Protein AF-A0A4U7D1R4-F1 (afdb_monomer_lite)

Secondary structure (DSSP, 8-state):
---TTSPPPGGG-SEEEEE--SSSS--EEEEEEEEETTEEEEEEES----TT--HHHH-TT-TT-HHHHHTT-HHHHHHHHHGGGGTTS-EEEEEEE-SSS-EEEEEEEEEEEGGGHHHHHHHHHHHHHHHHHHHHHHHHHTT-----TTGGG--

Sequence (155 aa):
MRDHSAPVIEEDADAEYTVSNLFQSNDAKILLVDLGDETVEIVIGYLPTPLDYNLDRNYPDALEDEEKMRSHVVANWIVSEAAGVLSDYEWETYSYQTAKPNYVLGEVYFTCAKSEVNEAVLAAKKFLIQLEEKSLRHQREFGTVRESPLNELED

Radius of gyration: 17.14 Å; chains: 1; bounding box: 46×41×47 Å

Foldseek 3Di:
DDDLQDADDLVQAPDKDFAAAPAPQGTWIWGWHPPDPQKIKTKIFSADADPDPPPPPDCPPPPPDVVVVVLLVVVPVLLVVLCVLVVVWDKDWYWDADPPRRIGTGIMMTMDGNVCVVVVVVSSNSSSVSSRVSNVVSCVVVVNDPPDVVVVVVD

Structure (mmCIF, N/CA/C/O backbone):
data_AF-A0A4U7D1R4-F1
#
_entry.id   AF-A0A4U7D1R4-F1
#
loop_
_atom_site.group_PDB
_atom_site.id
_atom_site.type_symbol
_atom_site.label_atom_id
_atom_site.label_alt_id
_atom_site.label_comp_id
_atom_site.label_asym_id
_atom_site.label_entity_id
_atom_site.label_seq_id
_atom_site.pdbx_PDB_ins_code
_atom_site.Cartn_x
_atom_site.Cartn_y
_atom_site.Cartn_z
_atom_site.occupancy
_atom_site.B_iso_or_equiv
_atom_site.auth_seq_id
_atom_site.auth_comp_id
_atom_site.auth_asym_id
_atom_site.auth_atom_id
_atom_site.pdbx_PDB_model_num
ATOM 1 N N . MET A 1 1 ? -14.625 -10.836 7.395 1.00 55.75 1 MET A N 1
ATOM 2 C CA . MET A 1 1 ? -13.419 -10.484 6.625 1.00 55.75 1 MET A CA 1
ATOM 3 C C . MET A 1 1 ? -13.879 -10.149 5.220 1.00 55.75 1 MET A C 1
ATOM 5 O O . MET A 1 1 ? -14.674 -10.920 4.682 1.00 55.75 1 MET A O 1
ATOM 9 N N . ARG A 1 2 ? -13.537 -8.958 4.721 1.00 63.12 2 ARG A N 1
ATOM 10 C CA . ARG A 1 2 ? -13.956 -8.482 3.397 1.00 63.12 2 ARG A CA 1
ATOM 11 C C . ARG A 1 2 ? -13.225 -9.294 2.320 1.00 63.12 2 ARG A C 1
ATOM 13 O O . ARG A 1 2 ? -12.162 -9.845 2.584 1.00 63.12 2 ARG A O 1
ATOM 20 N N . ASP A 1 3 ? -13.838 -9.443 1.150 1.00 71.44 3 ASP A N 1
ATOM 21 C CA . ASP A 1 3 ? -13.175 -10.065 0.002 1.00 71.44 3 ASP A CA 1
ATOM 22 C C . ASP A 1 3 ? -12.314 -9.006 -0.698 1.00 71.44 3 ASP A C 1
ATOM 24 O O . ASP A 1 3 ? -12.857 -8.059 -1.265 1.00 71.44 3 ASP A O 1
ATOM 28 N N . HIS A 1 4 ? -10.990 -9.161 -0.650 1.00 75.06 4 HIS A N 1
ATOM 29 C CA . HIS A 1 4 ? -10.017 -8.265 -1.289 1.00 75.06 4 HIS A CA 1
ATOM 30 C C . HIS A 1 4 ? -9.763 -8.611 -2.770 1.00 75.06 4 HIS A C 1
ATOM 32 O O . HIS A 1 4 ? -8.710 -8.297 -3.322 1.00 75.06 4 HIS A O 1
ATOM 38 N N . SER A 1 5 ? -10.711 -9.282 -3.437 1.00 68.38 5 SER A N 1
ATOM 39 C CA . SER A 1 5 ? -10.654 -9.576 -4.877 1.00 68.38 5 SER A CA 1
ATOM 40 C C . SER A 1 5 ? -10.899 -8.354 -5.775 1.00 68.38 5 SER A C 1
ATOM 42 O O . SER A 1 5 ? -10.725 -8.444 -6.994 1.00 68.38 5 SER A O 1
ATOM 44 N N . ALA A 1 6 ? -11.284 -7.218 -5.188 1.00 71.62 6 ALA A N 1
ATOM 45 C CA . ALA A 1 6 ? -11.533 -5.944 -5.851 1.00 71.62 6 ALA A CA 1
ATOM 46 C C . ALA A 1 6 ? -11.005 -4.779 -4.987 1.00 71.62 6 ALA A C 1
ATOM 48 O O . ALA A 1 6 ? -10.979 -4.911 -3.762 1.00 71.62 6 ALA A O 1
ATOM 49 N N . PRO A 1 7 ? -10.611 -3.645 -5.599 1.00 74.69 7 PRO A N 1
ATOM 50 C CA . PRO A 1 7 ? -10.107 -2.493 -4.860 1.00 74.69 7 PRO A CA 1
ATOM 51 C C . PRO A 1 7 ? -11.240 -1.838 -4.067 1.00 74.69 7 PRO A C 1
ATOM 53 O O . PRO A 1 7 ? -12.382 -1.822 -4.546 1.00 74.69 7 PRO A O 1
ATOM 56 N N . VAL A 1 8 ? -10.943 -1.265 -2.897 1.00 77.56 8 VAL A N 1
ATOM 57 C CA . VAL A 1 8 ? -11.951 -0.455 -2.194 1.00 77.56 8 VAL A CA 1
ATOM 58 C C . VAL A 1 8 ? -11.980 0.948 -2.784 1.00 77.56 8 VAL A C 1
ATOM 60 O O . VAL A 1 8 ? -10.961 1.597 -3.010 1.00 77.56 8 VAL A O 1
ATOM 63 N N . ILE A 1 9 ? -13.191 1.409 -3.074 1.00 73.88 9 ILE A N 1
ATOM 64 C CA . ILE A 1 9 ? -13.416 2.707 -3.695 1.00 73.88 9 ILE A CA 1
ATOM 65 C C . ILE A 1 9 ? -13.477 3.749 -2.575 1.00 73.88 9 ILE A C 1
ATOM 67 O O . ILE A 1 9 ? -14.006 3.485 -1.502 1.00 73.88 9 ILE A O 1
ATOM 71 N N . GLU A 1 10 ? -12.948 4.945 -2.818 1.00 75.81 10 GLU A N 1
ATOM 72 C CA . GLU A 1 10 ? -12.848 6.034 -1.829 1.00 75.81 10 GLU A CA 1
ATOM 73 C C . GLU A 1 10 ? -14.196 6.400 -1.181 1.00 75.81 10 GLU A C 1
ATOM 75 O O . GLU A 1 10 ? -14.240 6.819 -0.030 1.00 75.81 10 GLU A O 1
ATOM 80 N N . GLU A 1 11 ? -15.301 6.200 -1.904 1.00 77.25 11 GLU A N 1
ATOM 81 C CA . GLU A 1 11 ? -16.667 6.425 -1.413 1.00 77.25 11 GLU A CA 1
ATOM 82 C C . GLU A 1 11 ? -17.094 5.435 -0.315 1.00 77.25 11 GLU A C 1
ATOM 84 O O . GLU A 1 11 ? -18.015 5.734 0.445 1.00 77.25 11 GLU A O 1
ATOM 89 N N . ASP A 1 12 ? -16.422 4.285 -0.210 1.00 78.81 12 ASP A N 1
ATOM 90 C CA . ASP A 1 12 ? -16.676 3.261 0.807 1.00 78.81 12 ASP A CA 1
ATOM 91 C C . ASP A 1 12 ? -15.896 3.514 2.111 1.00 78.81 12 ASP A C 1
ATOM 93 O O . ASP A 1 12 ? -16.004 2.722 3.049 1.00 78.81 12 ASP A O 1
ATOM 97 N N . ALA A 1 13 ? -15.079 4.573 2.168 1.00 85.62 13 ALA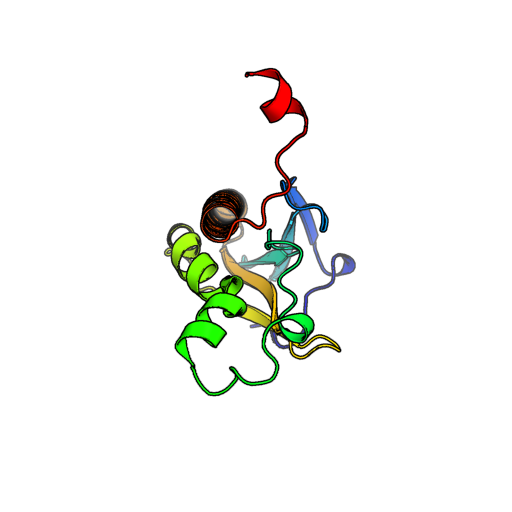 A N 1
ATOM 98 C CA . ALA A 1 13 ? -14.238 4.895 3.313 1.00 85.62 13 ALA A CA 1
ATOM 99 C C . ALA A 1 13 ? -14.915 5.883 4.273 1.00 85.62 13 ALA A C 1
ATOM 101 O O . ALA A 1 13 ? -15.451 6.915 3.867 1.00 85.62 13 ALA A O 1
ATOM 102 N N . ASP A 1 14 ? -14.807 5.618 5.573 1.00 90.25 14 ASP A N 1
ATOM 103 C CA . ASP A 1 14 ? -15.280 6.518 6.628 1.00 90.25 14 ASP A CA 1
ATOM 104 C C . ASP A 1 14 ? -14.332 7.708 6.843 1.00 90.25 14 ASP A C 1
ATOM 106 O O . ASP A 1 14 ? -14.745 8.777 7.303 1.00 90.25 14 ASP A O 1
ATOM 110 N N . ALA A 1 15 ? -13.049 7.537 6.515 1.00 89.31 15 ALA A N 1
ATOM 111 C CA . ALA A 1 15 ? -12.060 8.608 6.506 1.00 89.31 15 ALA A CA 1
ATOM 112 C C . ALA A 1 15 ? -10.945 8.348 5.483 1.00 89.31 15 ALA A C 1
ATOM 114 O O . ALA A 1 15 ? -10.586 7.206 5.208 1.00 89.31 15 ALA A O 1
ATOM 115 N N . GLU A 1 16 ? -10.351 9.430 4.977 1.00 92.50 16 GLU A N 1
ATOM 116 C CA . GLU A 1 16 ? -9.236 9.404 4.027 1.00 92.50 16 GLU A CA 1
ATOM 117 C C . GLU A 1 16 ? -8.075 10.271 4.536 1.00 92.50 16 GLU A C 1
ATOM 119 O O . GLU A 1 16 ? -8.270 11.398 5.002 1.00 92.50 16 GLU A O 1
ATOM 124 N N . TYR A 1 17 ? -6.850 9.767 4.380 1.00 89.31 17 TYR A N 1
ATOM 125 C CA . TYR A 1 17 ? -5.626 10.557 4.459 1.00 89.31 17 TYR A CA 1
ATOM 126 C C . TYR A 1 17 ? -4.883 10.507 3.130 1.00 89.31 17 TYR A C 1
ATOM 128 O O . TYR A 1 17 ? -4.516 9.435 2.653 1.00 89.31 17 TYR A O 1
ATOM 136 N N . THR A 1 18 ? -4.577 11.678 2.588 1.00 88.62 18 THR A N 1
ATOM 137 C CA . THR A 1 18 ? -3.722 11.824 1.409 1.00 88.62 18 THR A CA 1
ATOM 138 C C . THR A 1 18 ? -2.263 11.992 1.839 1.00 88.62 18 THR A C 1
ATOM 140 O O . THR A 1 18 ? -1.950 12.789 2.728 1.00 88.62 18 THR A O 1
ATOM 143 N N . VAL A 1 19 ? -1.363 11.234 1.218 1.00 85.06 19 VAL A N 1
ATOM 144 C CA . VAL A 1 19 ? 0.083 11.283 1.441 1.00 85.06 19 VAL A CA 1
ATOM 145 C C . VAL A 1 19 ? 0.749 11.586 0.109 1.00 85.06 19 VAL A C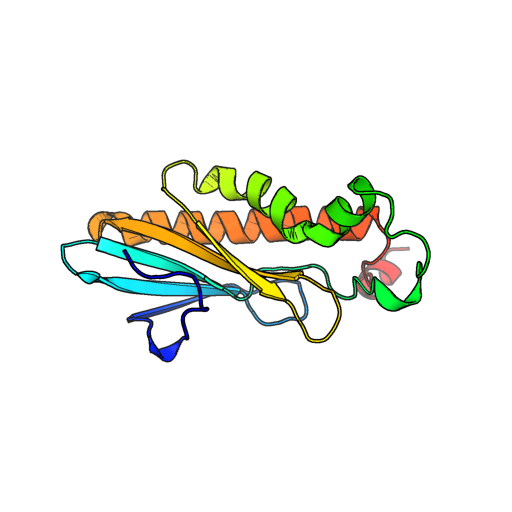 1
ATOM 147 O O . VAL A 1 19 ? 0.738 10.756 -0.799 1.00 85.06 19 VAL A O 1
ATOM 150 N N . SER A 1 20 ? 1.327 12.782 -0.005 1.00 81.75 20 SER A N 1
ATOM 151 C CA . SER A 1 20 ? 2.035 13.178 -1.219 1.00 81.75 20 SER A CA 1
ATOM 152 C C . SER A 1 20 ? 3.161 12.206 -1.524 1.00 81.75 20 SER A C 1
ATOM 154 O O . SER A 1 20 ? 3.926 11.850 -0.626 1.00 81.75 20 SER A O 1
ATOM 156 N N . ASN A 1 21 ? 3.252 11.795 -2.783 1.00 72.94 21 ASN A N 1
ATOM 157 C CA . ASN A 1 21 ? 4.333 10.947 -3.255 1.00 72.94 21 ASN A CA 1
ATOM 158 C C . ASN A 1 21 ? 5.125 11.647 -4.364 1.00 72.94 21 ASN A C 1
ATOM 160 O O . ASN A 1 21 ? 4.688 12.619 -4.982 1.00 72.94 21 ASN A O 1
ATOM 164 N N . LEU A 1 22 ? 6.345 11.170 -4.577 1.00 67.44 22 LEU A N 1
ATOM 165 C CA . LEU A 1 22 ? 7.274 11.712 -5.565 1.00 67.44 22 LEU A CA 1
ATOM 166 C C . LEU A 1 22 ? 7.040 11.150 -6.977 1.00 67.44 22 LEU A C 1
ATOM 168 O O . LEU A 1 22 ? 7.699 11.575 -7.929 1.00 67.44 22 LEU A O 1
ATOM 172 N N . PHE A 1 23 ? 6.114 10.204 -7.134 1.00 65.25 23 PHE A N 1
ATOM 173 C CA . PHE A 1 23 ? 5.799 9.569 -8.410 1.00 65.25 23 PHE A CA 1
ATOM 174 C C . PHE A 1 23 ? 4.627 10.304 -9.082 1.00 65.25 23 PHE A C 1
ATOM 176 O O . PHE A 1 23 ? 3.677 10.709 -8.436 1.00 65.25 23 PHE A O 1
ATOM 183 N N . GLN A 1 24 ? 4.652 10.505 -10.404 1.00 55.28 24 GLN A N 1
ATOM 184 C CA . GLN A 1 24 ? 3.638 11.333 -11.101 1.00 55.28 24 GLN A CA 1
ATOM 185 C C . GLN A 1 24 ? 2.220 10.713 -11.153 1.00 55.28 24 GLN A C 1
ATOM 187 O O . GLN A 1 24 ? 1.355 11.218 -11.867 1.00 55.28 24 GLN A O 1
ATOM 192 N N . SER A 1 25 ? 1.980 9.608 -10.447 1.00 59.03 25 SER A N 1
ATOM 193 C CA . SER A 1 25 ? 0.770 8.791 -10.511 1.00 59.03 25 SER A CA 1
ATOM 194 C C . SER A 1 25 ? -0.059 8.920 -9.230 1.00 59.03 25 SER A C 1
ATOM 196 O O . SER A 1 25 ? -0.197 7.945 -8.503 1.00 59.03 25 SER A O 1
ATOM 198 N N . ASN A 1 26 ? -0.627 10.109 -8.996 1.00 67.56 26 ASN A N 1
ATOM 199 C CA . ASN A 1 26 ? -1.504 10.460 -7.863 1.00 67.56 26 ASN A CA 1
ATOM 200 C C . ASN A 1 26 ? -0.857 10.348 -6.477 1.00 67.56 26 ASN A C 1
ATOM 202 O O . ASN A 1 26 ? -0.051 9.463 -6.239 1.00 67.56 26 ASN A O 1
ATOM 206 N N . ASP A 1 27 ? -1.268 11.197 -5.535 1.00 83.00 27 ASP A N 1
ATOM 207 C CA . ASP A 1 27 ? -0.881 11.039 -4.131 1.00 83.00 27 ASP A CA 1
ATOM 208 C C . ASP A 1 27 ? -1.385 9.694 -3.579 1.00 83.00 27 ASP A C 1
ATOM 210 O O . ASP A 1 27 ? -2.482 9.240 -3.917 1.00 83.00 27 ASP A O 1
ATOM 214 N N . ALA A 1 28 ? -0.593 9.071 -2.704 1.00 86.88 28 ALA A N 1
ATOM 215 C CA . ALA A 1 28 ? -0.996 7.845 -2.028 1.00 86.88 28 ALA A CA 1
ATOM 216 C C . ALA A 1 28 ? -2.168 8.120 -1.078 1.00 86.88 28 ALA A C 1
ATOM 218 O O . ALA A 1 28 ? -2.261 9.198 -0.480 1.00 86.88 28 ALA A O 1
ATOM 219 N N . LYS A 1 29 ? -3.049 7.135 -0.898 1.00 90.56 29 LYS A N 1
ATOM 220 C CA . LYS A 1 29 ? -4.208 7.252 -0.007 1.00 90.56 29 LYS A CA 1
ATOM 221 C C . LYS A 1 29 ? -4.165 6.213 1.096 1.00 90.56 29 LYS A C 1
ATOM 223 O O . LYS A 1 29 ? -3.793 5.069 0.861 1.00 90.56 29 LYS A O 1
ATOM 228 N N . ILE A 1 30 ? -4.575 6.622 2.290 1.00 93.50 30 ILE A N 1
ATOM 229 C CA . ILE A 1 30 ? -4.871 5.733 3.411 1.00 93.50 30 ILE A CA 1
ATOM 230 C C . ILE A 1 30 ? -6.357 5.892 3.710 1.00 93.50 30 ILE A C 1
ATOM 232 O O . ILE A 1 30 ? -6.776 6.954 4.172 1.00 93.50 30 ILE A O 1
ATOM 236 N N . LEU A 1 31 ? -7.143 4.862 3.428 1.00 94.38 31 LEU A N 1
ATOM 237 C CA . LEU A 1 31 ? -8.575 4.824 3.692 1.00 94.38 31 LEU A CA 1
ATOM 238 C C . LEU A 1 31 ? -8.829 4.048 4.983 1.00 94.38 31 LEU A C 1
ATOM 240 O O . LEU A 1 31 ? -8.197 3.019 5.228 1.00 94.38 31 LEU A O 1
ATOM 244 N N . LEU A 1 32 ? -9.739 4.556 5.808 1.00 94.31 32 LEU A N 1
ATOM 245 C CA . LEU A 1 32 ? -10.234 3.875 6.999 1.00 94.31 32 LEU A CA 1
ATOM 246 C C . LEU A 1 32 ? -11.646 3.374 6.730 1.00 94.31 32 LEU A C 1
ATOM 248 O O . LEU A 1 32 ? -12.508 4.169 6.357 1.00 94.31 32 LEU A O 1
ATOM 252 N N . VAL A 1 33 ? -11.882 2.088 6.966 1.00 93.00 33 VAL A N 1
ATOM 253 C CA . VAL A 1 33 ? -13.207 1.470 6.869 1.00 93.00 33 VAL A CA 1
ATOM 254 C C . VAL A 1 33 ? -13.577 0.888 8.232 1.00 93.00 33 VAL A C 1
ATOM 256 O O . VAL A 1 33 ? -12.888 0.010 8.754 1.00 93.00 33 VAL A O 1
ATOM 259 N N . ASP A 1 34 ? -14.665 1.371 8.826 1.00 92.00 34 ASP A N 1
ATOM 260 C CA . ASP A 1 34 ? -15.244 0.816 10.047 1.00 92.00 34 ASP A CA 1
ATOM 261 C C . ASP A 1 34 ? -15.924 -0.521 9.724 1.00 92.00 34 ASP A C 1
ATOM 263 O O . ASP A 1 34 ? -16.952 -0.581 9.047 1.00 92.00 34 ASP A O 1
ATOM 267 N N . LEU A 1 35 ? -15.349 -1.617 10.220 1.00 88.44 35 LEU A N 1
ATOM 268 C CA . LEU A 1 35 ? -15.900 -2.958 10.013 1.00 88.44 35 LEU A CA 1
ATOM 269 C C . LEU A 1 35 ? -16.956 -3.337 11.066 1.00 88.44 35 LEU A C 1
ATOM 271 O O . LEU A 1 35 ? -17.530 -4.425 10.993 1.00 88.44 35 LEU A O 1
ATOM 275 N N . GLY A 1 36 ? -17.225 -2.464 12.042 1.00 85.56 36 GLY A N 1
ATOM 276 C CA . GLY A 1 36 ? -17.983 -2.798 13.244 1.00 85.56 36 GLY A CA 1
ATOM 277 C C . GLY A 1 36 ? -17.125 -3.501 14.303 1.00 85.56 36 GLY A C 1
ATOM 278 O O . GLY A 1 36 ? -15.922 -3.684 14.136 1.00 85.56 36 GLY A O 1
ATOM 279 N N . ASP A 1 37 ? -17.741 -3.848 15.438 1.00 86.00 37 ASP A N 1
ATOM 280 C CA . ASP A 1 37 ? -17.115 -4.628 16.522 1.00 86.00 37 ASP A CA 1
ATOM 281 C C . ASP A 1 37 ? -15.730 -4.112 16.964 1.00 86.00 37 ASP A C 1
ATOM 283 O O . ASP A 1 37 ? -14.773 -4.870 17.110 1.00 86.00 37 ASP A O 1
ATOM 287 N N . GLU A 1 38 ? -15.614 -2.793 17.159 1.00 90.75 38 GLU A N 1
ATOM 288 C CA . GLU A 1 38 ? -14.368 -2.126 17.573 1.00 90.75 38 GLU A CA 1
ATOM 289 C C . GLU A 1 38 ? -13.168 -2.360 16.631 1.00 90.75 38 GLU A C 1
ATOM 291 O O . GLU A 1 38 ? -12.025 -2.162 17.037 1.00 90.75 38 GLU A O 1
ATOM 296 N N . THR A 1 39 ? -13.412 -2.720 15.366 1.00 93.19 39 THR A N 1
ATOM 297 C CA . THR A 1 39 ? -12.375 -3.018 14.365 1.00 93.19 39 THR A CA 1
ATOM 298 C C . THR A 1 39 ? -12.415 -2.025 13.205 1.00 93.19 39 THR A C 1
ATOM 300 O O . THR A 1 39 ? -13.484 -1.616 12.751 1.00 93.19 39 THR A O 1
ATOM 303 N N . VAL A 1 40 ? -11.236 -1.643 12.715 1.00 94.12 40 VAL A N 1
ATOM 304 C CA . VAL A 1 40 ? -11.049 -0.779 11.544 1.00 94.12 40 VAL A CA 1
ATOM 305 C C . VAL A 1 40 ? -10.107 -1.460 10.563 1.00 94.12 40 VAL A C 1
ATOM 307 O O . VAL A 1 40 ? -9.059 -1.978 10.949 1.00 94.12 40 VAL A O 1
ATOM 310 N N . GLU A 1 41 ? -10.477 -1.434 9.292 1.00 94.31 41 GLU A N 1
ATOM 311 C CA . GLU A 1 41 ? -9.632 -1.823 8.169 1.00 94.31 41 GLU A CA 1
ATOM 312 C C . GLU A 1 41 ? -8.913 -0.590 7.623 1.00 94.31 41 GLU A C 1
ATOM 314 O O . GLU A 1 41 ? -9.514 0.459 7.386 1.00 94.31 41 GLU A O 1
ATOM 319 N N . ILE A 1 42 ? -7.600 -0.721 7.470 1.00 95.25 42 ILE A N 1
ATOM 320 C CA . ILE A 1 42 ? -6.722 0.273 6.870 1.00 95.25 42 ILE A CA 1
ATOM 321 C C . ILE A 1 42 ? -6.430 -0.181 5.448 1.00 95.25 42 ILE A C 1
ATOM 323 O O . ILE A 1 42 ? -5.863 -1.255 5.252 1.00 95.25 42 ILE A O 1
ATOM 327 N N . VAL A 1 43 ? -6.765 0.654 4.470 1.00 93.62 43 VAL A N 1
ATOM 328 C CA . VAL A 1 43 ? -6.473 0.421 3.053 1.00 93.62 43 VAL A CA 1
ATOM 329 C C . VAL A 1 43 ? -5.435 1.428 2.589 1.00 93.62 43 VAL A C 1
ATOM 331 O O . VAL A 1 43 ? -5.651 2.632 2.683 1.00 93.62 43 VAL A O 1
ATOM 334 N N . ILE A 1 44 ? -4.312 0.958 2.062 1.00 91.38 44 ILE A N 1
ATOM 335 C CA . ILE A 1 44 ? -3.277 1.798 1.464 1.00 91.38 44 ILE A CA 1
ATOM 336 C C . ILE A 1 44 ? -3.372 1.660 -0.054 1.00 91.38 44 ILE A C 1
ATOM 338 O O . ILE A 1 44 ? -2.988 0.630 -0.606 1.00 91.38 44 ILE A O 1
ATOM 342 N N . GLY A 1 45 ? -3.878 2.695 -0.718 1.00 87.44 45 GLY A N 1
ATOM 343 C CA . GLY A 1 45 ? -4.062 2.751 -2.168 1.00 87.44 45 GLY A CA 1
ATOM 344 C C . GLY A 1 45 ? -3.134 3.753 -2.852 1.00 87.44 45 GLY A C 1
ATOM 345 O O . GLY A 1 45 ? -2.442 4.537 -2.197 1.00 87.44 45 GLY A O 1
ATOM 346 N N . TYR A 1 46 ? -3.137 3.736 -4.189 1.00 80.12 46 TYR A N 1
ATOM 347 C CA . TYR A 1 46 ? -2.287 4.593 -5.035 1.00 80.12 46 TYR A CA 1
ATOM 348 C C . TYR A 1 46 ? -0.808 4.516 -4.634 1.00 80.12 46 TYR A C 1
ATOM 350 O O . TYR A 1 46 ? -0.132 5.514 -4.381 1.00 80.12 46 TYR A O 1
ATOM 358 N N . LEU A 1 47 ? -0.324 3.281 -4.517 1.00 82.56 47 LEU A N 1
ATOM 359 C CA . LEU A 1 47 ? 1.002 3.005 -3.992 1.00 82.56 47 LEU A CA 1
ATOM 360 C C . LEU A 1 47 ? 2.098 3.636 -4.873 1.00 82.56 47 LEU A C 1
ATOM 362 O O . LEU A 1 47 ? 2.034 3.518 -6.102 1.00 82.56 47 LEU A O 1
ATOM 366 N N . PRO A 1 48 ? 3.126 4.265 -4.267 1.00 74.19 48 PRO A N 1
ATOM 367 C CA . PRO A 1 48 ? 4.256 4.831 -4.993 1.00 74.19 48 PRO A CA 1
ATOM 368 C C . PRO A 1 48 ? 4.979 3.743 -5.788 1.00 74.19 48 PRO A C 1
ATOM 370 O O . PRO A 1 48 ? 5.692 2.898 -5.236 1.00 74.19 48 PRO A O 1
ATOM 373 N N . THR A 1 49 ? 4.792 3.772 -7.105 1.00 69.06 49 THR A N 1
ATOM 374 C CA . THR A 1 49 ? 5.380 2.813 -8.036 1.00 69.06 49 THR A CA 1
ATOM 375 C C . THR A 1 49 ? 6.214 3.534 -9.092 1.00 69.06 49 THR A C 1
ATOM 377 O O . THR A 1 49 ? 5.840 4.608 -9.570 1.00 69.06 49 THR A O 1
ATOM 380 N N . PRO A 1 50 ? 7.362 2.961 -9.483 1.00 59.91 50 PRO A N 1
ATOM 381 C CA . PRO A 1 50 ? 8.161 3.494 -10.572 1.00 59.91 50 PRO A CA 1
ATOM 382 C C . PRO A 1 50 ? 7.381 3.669 -11.887 1.00 59.91 50 PRO A C 1
ATOM 384 O O . PRO A 1 50 ? 6.770 2.723 -12.382 1.00 59.91 50 PRO A O 1
ATOM 387 N N . LEU A 1 51 ? 7.468 4.853 -12.501 1.00 51.44 51 LEU A N 1
ATOM 388 C CA . LEU A 1 51 ? 6.938 5.110 -13.848 1.00 51.44 51 LEU A CA 1
ATOM 389 C C . LEU A 1 51 ? 7.781 4.418 -14.937 1.00 51.44 51 LEU A C 1
ATOM 391 O O . LEU A 1 51 ? 8.977 4.196 -14.759 1.00 51.44 51 LEU A O 1
ATOM 395 N N . ASP A 1 52 ? 7.150 4.136 -16.082 1.00 49.81 52 ASP A N 1
ATOM 396 C CA . ASP A 1 52 ? 7.779 3.696 -17.342 1.00 49.81 52 ASP A CA 1
ATOM 397 C C . ASP A 1 52 ? 8.498 2.334 -17.362 1.00 49.81 52 ASP A C 1
ATOM 399 O O . ASP A 1 52 ? 9.330 2.072 -18.235 1.00 49.81 52 ASP A O 1
ATOM 403 N N . TYR A 1 53 ? 8.085 1.384 -16.522 1.00 51.31 53 TYR A N 1
ATOM 404 C CA . TYR A 1 53 ? 8.430 -0.028 -16.721 1.00 51.31 53 TYR A CA 1
ATOM 405 C C . TYR A 1 53 ? 7.643 -0.639 -17.903 1.00 51.31 53 TYR A C 1
ATOM 407 O O . TYR A 1 53 ? 6.687 -1.394 -17.745 1.00 51.31 53 TYR A O 1
ATOM 415 N N . ASN A 1 54 ? 8.026 -0.275 -19.132 1.00 43.84 54 ASN A N 1
ATOM 416 C CA . ASN A 1 54 ? 7.479 -0.825 -20.375 1.00 43.84 54 ASN A CA 1
ATOM 417 C C . ASN A 1 54 ? 8.220 -2.116 -20.770 1.00 43.84 54 ASN A C 1
ATOM 419 O O . ASN A 1 54 ? 9.183 -2.078 -21.537 1.00 43.84 54 ASN A O 1
ATOM 423 N N . LEU A 1 55 ? 7.732 -3.260 -20.286 1.00 47.00 55 LEU A N 1
ATOM 424 C CA . LEU A 1 55 ? 8.153 -4.602 -20.719 1.00 47.00 55 LEU A CA 1
ATOM 425 C C . LEU A 1 55 ? 8.024 -4.806 -22.243 1.00 47.00 55 LEU A C 1
ATOM 427 O O . LEU A 1 55 ? 8.924 -5.339 -22.891 1.00 47.00 55 LEU A O 1
ATOM 431 N N . ASP A 1 56 ? 6.942 -4.295 -22.836 1.00 40.25 56 ASP A N 1
ATOM 432 C CA . ASP A 1 56 ? 6.524 -4.643 -24.202 1.00 40.25 56 ASP A CA 1
ATOM 433 C C . ASP A 1 56 ? 7.402 -4.084 -25.333 1.00 40.25 56 ASP A C 1
ATOM 435 O O . ASP A 1 56 ? 7.227 -4.476 -26.487 1.00 40.25 56 ASP A O 1
ATOM 439 N N . ARG A 1 57 ? 8.322 -3.146 -25.061 1.00 40.09 57 ARG A N 1
ATOM 440 C CA . ARG A 1 57 ? 9.071 -2.468 -26.139 1.00 40.09 57 ARG A CA 1
ATOM 441 C C . ARG A 1 57 ? 10.537 -2.871 -26.268 1.00 40.09 57 ARG A C 1
ATOM 443 O O . ARG A 1 57 ? 11.106 -2.627 -27.327 1.00 40.09 57 ARG A O 1
ATOM 450 N N . ASN A 1 58 ? 11.129 -3.491 -25.246 1.00 37.72 58 ASN A N 1
ATOM 451 C CA . ASN A 1 58 ? 12.578 -3.713 -25.214 1.00 37.72 58 ASN A CA 1
ATOM 452 C C . ASN A 1 58 ? 13.009 -5.185 -25.275 1.00 37.72 58 ASN A C 1
ATOM 454 O O . ASN A 1 58 ? 14.132 -5.430 -25.706 1.00 37.72 58 ASN A O 1
ATOM 458 N N . TYR A 1 59 ? 12.162 -6.157 -24.904 1.00 46.59 59 TYR A N 1
ATOM 459 C CA . TYR A 1 59 ? 12.580 -7.568 -24.858 1.00 46.59 59 TYR A CA 1
ATOM 460 C C . TYR A 1 59 ? 11.449 -8.564 -25.185 1.00 46.59 59 TYR A C 1
ATOM 462 O O . TYR A 1 59 ? 10.991 -9.285 -24.299 1.00 46.59 59 TYR A O 1
ATOM 470 N N . PRO A 1 60 ? 11.015 -8.652 -26.457 1.00 45.94 60 PRO A N 1
ATOM 471 C CA . PRO A 1 60 ? 9.970 -9.589 -26.885 1.00 45.94 60 PRO A CA 1
ATOM 472 C C . PRO A 1 60 ? 10.353 -11.074 -26.728 1.00 45.94 60 PRO A C 1
ATOM 474 O O . PRO A 1 60 ? 9.466 -11.921 -26.687 1.00 45.94 60 PRO A O 1
ATOM 477 N N . ASP A 1 61 ? 11.648 -11.382 -26.577 1.00 48.06 61 ASP A N 1
ATOM 478 C CA . ASP A 1 61 ? 12.178 -12.753 -26.545 1.00 48.06 61 ASP A CA 1
ATOM 479 C C . ASP A 1 61 ? 12.686 -13.197 -25.152 1.00 48.06 61 ASP A C 1
ATOM 481 O O . ASP A 1 61 ? 13.259 -14.274 -25.021 1.00 48.06 61 ASP A O 1
ATOM 485 N N . ALA A 1 62 ? 12.519 -12.384 -24.097 1.00 46.12 62 ALA A N 1
ATOM 486 C CA . ALA A 1 62 ? 13.118 -12.632 -22.772 1.00 46.12 62 ALA A CA 1
ATOM 487 C C . ALA A 1 62 ? 12.134 -13.155 -21.703 1.00 46.12 62 ALA A C 1
ATOM 489 O O . ALA A 1 62 ? 12.396 -13.028 -20.509 1.00 46.12 62 ALA A O 1
ATOM 490 N N . LEU A 1 63 ? 11.012 -13.749 -22.118 1.00 51.78 63 LEU A N 1
ATOM 491 C CA . LEU A 1 63 ? 9.977 -14.286 -21.219 1.00 51.78 63 LEU A CA 1
ATOM 492 C C . LEU A 1 63 ? 10.333 -15.645 -20.582 1.00 51.78 63 LEU A C 1
ATOM 494 O O . LEU A 1 63 ? 9.513 -16.210 -19.865 1.00 51.78 63 LEU A O 1
ATOM 498 N N . GLU A 1 64 ? 11.527 -16.186 -20.835 1.00 47.16 64 GLU A N 1
ATOM 499 C CA . GLU A 1 64 ? 11.950 -17.493 -20.304 1.00 47.16 64 GLU A CA 1
ATOM 500 C C . GLU A 1 64 ? 12.692 -17.411 -18.957 1.00 47.16 64 GLU A C 1
ATOM 502 O O . GLU A 1 64 ? 12.986 -18.447 -18.364 1.00 47.16 64 GLU A O 1
ATOM 507 N N . ASP A 1 65 ? 12.983 -16.205 -18.453 1.00 50.03 65 ASP A N 1
ATOM 508 C CA . ASP A 1 65 ? 13.764 -16.010 -17.227 1.00 50.03 65 ASP A CA 1
ATOM 509 C C . ASP A 1 65 ? 12.922 -15.390 -16.099 1.00 50.03 65 ASP A C 1
ATOM 511 O O . ASP A 1 65 ? 12.628 -14.188 -16.065 1.00 50.03 65 ASP A O 1
ATOM 515 N N . GLU A 1 66 ? 12.535 -16.246 -15.155 1.00 46.41 66 GLU A N 1
ATOM 516 C CA . GLU A 1 66 ? 11.713 -15.930 -13.986 1.00 46.41 66 GLU A CA 1
ATOM 517 C C . GLU A 1 66 ? 12.329 -14.811 -13.119 1.00 46.41 66 GLU A C 1
ATOM 519 O O . GLU A 1 66 ? 11.604 -14.041 -12.488 1.00 46.41 66 GLU A O 1
ATOM 524 N N . GLU A 1 67 ? 13.658 -14.657 -13.118 1.00 47.38 67 GLU A N 1
ATOM 525 C CA . GLU A 1 67 ? 14.375 -13.648 -12.329 1.00 47.38 67 GLU A CA 1
ATOM 526 C C . GLU A 1 67 ? 14.194 -12.222 -12.888 1.00 47.38 67 GLU A C 1
ATOM 528 O O . GLU A 1 67 ? 14.037 -11.264 -12.129 1.00 47.38 67 GLU A O 1
ATOM 533 N N . LYS A 1 68 ? 14.082 -12.075 -14.215 1.00 45.56 68 LYS A N 1
ATOM 534 C CA . LYS A 1 68 ? 13.753 -10.792 -14.871 1.00 45.56 68 LYS A CA 1
ATOM 535 C C . LYS A 1 68 ? 12.266 -10.462 -14.831 1.00 45.56 68 LYS A C 1
ATOM 537 O O . LYS A 1 68 ? 11.886 -9.292 -14.803 1.00 45.56 68 LYS A O 1
ATOM 542 N N . MET A 1 69 ? 11.404 -11.474 -14.765 1.00 47.00 69 MET A N 1
ATOM 543 C CA . MET A 1 69 ? 9.995 -11.255 -14.429 1.00 47.00 69 MET A CA 1
ATOM 544 C C . MET A 1 69 ? 9.858 -10.735 -12.989 1.00 47.00 69 MET A C 1
ATOM 546 O O . MET A 1 69 ? 9.092 -9.802 -12.745 1.00 47.00 69 MET A O 1
ATOM 550 N N . ARG A 1 70 ? 10.665 -11.250 -12.045 1.00 44.88 70 ARG A N 1
ATOM 551 C CA . ARG A 1 70 ? 10.717 -10.776 -10.647 1.00 44.88 70 ARG A CA 1
ATOM 552 C C . ARG A 1 70 ? 11.149 -9.309 -10.517 1.00 44.88 70 ARG A C 1
ATOM 554 O O . ARG A 1 70 ? 10.636 -8.606 -9.649 1.00 44.88 70 ARG A O 1
ATOM 561 N N . SER A 1 71 ? 12.004 -8.816 -11.416 1.00 42.97 71 SER A N 1
ATOM 562 C CA . SER A 1 71 ? 12.373 -7.393 -11.511 1.00 42.97 71 SER A CA 1
ATOM 563 C C . SER A 1 71 ? 11.348 -6.511 -12.236 1.00 42.97 71 SER A C 1
ATOM 565 O O . SER A 1 71 ? 11.611 -5.335 -12.432 1.00 42.97 71 SER A O 1
ATOM 567 N N . HIS A 1 72 ? 10.196 -7.042 -12.655 1.00 46.44 72 HIS A N 1
ATOM 568 C CA . HIS A 1 72 ? 9.029 -6.266 -13.112 1.00 46.44 72 HIS A CA 1
ATOM 569 C C . HIS A 1 72 ? 7.845 -6.387 -12.144 1.00 46.44 72 HIS A C 1
ATOM 571 O O . HIS A 1 72 ? 7.075 -5.448 -11.970 1.00 46.44 72 HIS A O 1
ATOM 577 N N . VAL A 1 73 ? 7.835 -7.477 -11.377 1.00 46.91 73 VAL A N 1
ATOM 578 C CA . VAL A 1 73 ? 7.207 -7.679 -10.058 1.00 46.91 73 VAL A CA 1
ATOM 579 C C . VAL A 1 73 ? 7.886 -6.811 -8.969 1.00 46.91 73 VAL A C 1
ATOM 581 O O . VAL A 1 73 ? 7.822 -7.115 -7.779 1.00 46.91 73 VAL A O 1
ATOM 584 N N . VAL A 1 74 ? 8.509 -5.687 -9.359 1.00 49.72 74 VAL A N 1
ATOM 585 C CA . VAL A 1 74 ? 9.179 -4.706 -8.484 1.00 49.72 74 VAL A CA 1
ATOM 586 C C . VAL A 1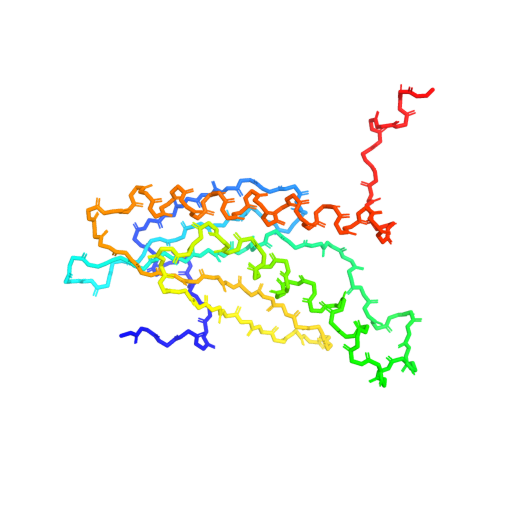 74 ? 8.323 -4.352 -7.276 1.00 49.72 74 VAL A C 1
ATOM 588 O O . VAL A 1 74 ? 8.832 -4.225 -6.170 1.00 49.72 74 VAL A O 1
ATOM 591 N N . ALA A 1 75 ? 7.007 -4.276 -7.472 1.00 55.12 75 ALA A N 1
ATOM 592 C CA . ALA A 1 75 ? 6.068 -3.998 -6.404 1.00 55.12 75 ALA A CA 1
ATOM 593 C C . ALA A 1 75 ? 6.111 -5.044 -5.271 1.00 55.12 75 ALA A C 1
ATOM 595 O O . ALA A 1 75 ? 6.202 -4.648 -4.121 1.00 55.12 75 ALA A O 1
ATOM 596 N N . ASN A 1 76 ? 6.134 -6.359 -5.522 1.00 58.72 76 ASN A N 1
ATOM 597 C CA . ASN A 1 76 ? 5.953 -7.336 -4.432 1.00 58.72 76 ASN A CA 1
ATOM 598 C C . ASN A 1 76 ? 7.169 -7.507 -3.517 1.00 58.72 76 ASN A C 1
ATOM 600 O O . ASN A 1 76 ? 6.987 -7.664 -2.310 1.00 58.72 76 ASN A O 1
ATOM 604 N N . TRP A 1 77 ? 8.398 -7.499 -4.047 1.00 65.62 77 TRP A N 1
ATOM 605 C CA . TRP A 1 77 ? 9.585 -7.640 -3.193 1.00 65.62 77 TRP A CA 1
ATOM 606 C C . TRP A 1 77 ? 9.856 -6.346 -2.421 1.00 65.62 77 TRP A C 1
ATOM 608 O O . TRP A 1 77 ? 10.132 -6.405 -1.226 1.00 65.62 77 TRP A O 1
ATOM 618 N N . ILE A 1 78 ? 9.683 -5.178 -3.059 1.00 69.81 78 ILE A N 1
ATOM 619 C CA . ILE A 1 78 ? 9.810 -3.883 -2.382 1.00 69.81 78 ILE A CA 1
ATOM 620 C C . ILE A 1 78 ? 8.748 -3.752 -1.290 1.00 69.81 78 ILE A C 1
ATOM 622 O O . ILE A 1 78 ? 9.067 -3.312 -0.187 1.00 69.81 78 ILE A O 1
ATOM 626 N N . VAL A 1 79 ? 7.514 -4.181 -1.565 1.00 73.56 79 VAL A N 1
ATOM 627 C CA . VAL A 1 79 ? 6.427 -4.196 -0.578 1.00 73.56 79 VAL A CA 1
ATOM 628 C C . VAL A 1 79 ? 6.724 -5.170 0.539 1.00 73.56 79 VAL A C 1
ATOM 630 O O . VAL A 1 79 ? 6.619 -4.772 1.686 1.00 73.56 79 VAL A O 1
ATOM 633 N N . SER A 1 80 ? 7.177 -6.389 0.243 1.00 74.69 80 SER A N 1
ATOM 634 C CA . SER A 1 80 ? 7.590 -7.346 1.278 1.00 74.69 80 SER A CA 1
ATOM 635 C C . SER A 1 80 ? 8.677 -6.768 2.190 1.00 74.69 80 SER A C 1
ATOM 637 O O . SER A 1 80 ? 8.623 -6.941 3.404 1.00 74.69 80 SER A O 1
ATOM 639 N N . GLU A 1 81 ? 9.650 -6.041 1.634 1.00 77.75 81 GLU A N 1
ATOM 640 C CA . GLU A 1 81 ? 10.679 -5.390 2.444 1.00 77.75 81 GLU A CA 1
ATOM 641 C C . GLU A 1 81 ? 10.172 -4.152 3.206 1.00 77.75 81 GLU A C 1
ATOM 643 O O . GLU A 1 81 ? 10.664 -3.877 4.299 1.00 77.75 81 GLU A O 1
ATOM 648 N N . ALA A 1 82 ? 9.255 -3.368 2.631 1.00 79.44 82 ALA A N 1
ATOM 649 C CA . ALA A 1 82 ? 8.676 -2.177 3.263 1.00 79.44 82 ALA A CA 1
ATOM 650 C C . ALA A 1 82 ? 7.625 -2.542 4.325 1.00 79.44 82 ALA A C 1
ATOM 652 O O . ALA A 1 82 ? 7.473 -1.840 5.322 1.00 79.44 82 ALA A O 1
ATOM 653 N N . ALA A 1 83 ? 6.938 -3.673 4.157 1.00 83.62 83 ALA A N 1
ATOM 654 C CA . ALA A 1 83 ? 5.919 -4.195 5.062 1.00 83.62 83 ALA A CA 1
ATOM 655 C C . ALA A 1 83 ? 6.491 -4.659 6.408 1.00 83.62 83 ALA A C 1
ATOM 657 O O . ALA A 1 83 ? 5.730 -4.979 7.314 1.00 83.62 83 ALA A O 1
ATOM 658 N N . GLY A 1 84 ? 7.816 -4.618 6.600 1.00 85.19 84 GLY A N 1
ATOM 659 C CA . GLY A 1 84 ? 8.430 -4.815 7.912 1.00 85.19 84 GLY A CA 1
ATOM 660 C C . GLY A 1 84 ? 7.888 -3.860 8.985 1.00 85.19 84 GLY A C 1
ATOM 661 O O . GLY A 1 84 ? 7.853 -4.229 10.150 1.00 85.19 84 GLY A O 1
ATOM 662 N N . VAL A 1 85 ? 7.411 -2.664 8.616 1.00 86.44 85 VAL A N 1
ATOM 663 C CA . VAL A 1 85 ? 6.751 -1.738 9.565 1.00 86.44 85 VAL A CA 1
ATOM 664 C C . VAL A 1 85 ? 5.302 -2.103 9.885 1.00 86.44 85 VAL A C 1
ATOM 666 O O . VAL A 1 85 ? 4.723 -1.519 10.796 1.00 86.44 85 VAL A O 1
ATOM 669 N N . LEU A 1 86 ? 4.722 -3.030 9.124 1.00 88.38 86 LEU A N 1
ATOM 670 C CA . LEU A 1 86 ? 3.389 -3.585 9.331 1.00 88.38 86 LEU A CA 1
ATOM 671 C C . LEU A 1 86 ? 3.459 -4.963 10.009 1.00 88.38 86 LEU A C 1
ATOM 673 O O . LEU A 1 86 ? 2.453 -5.656 10.058 1.00 88.38 86 LEU A O 1
ATOM 677 N N . SER A 1 87 ? 4.624 -5.376 10.531 1.00 88.19 87 SER A N 1
ATOM 678 C CA . SER A 1 87 ? 4.840 -6.717 11.101 1.00 88.19 87 SER A CA 1
ATOM 679 C C . SER A 1 87 ? 3.920 -7.065 12.267 1.00 88.19 87 SER A C 1
ATOM 681 O O . SER A 1 87 ? 3.735 -8.243 12.564 1.00 88.19 87 SER A O 1
ATOM 683 N N . ASP A 1 88 ? 3.388 -6.045 12.935 1.00 89.31 88 ASP A N 1
ATOM 684 C CA . ASP A 1 88 ? 2.483 -6.193 14.072 1.00 89.31 88 ASP A CA 1
ATOM 685 C C . ASP A 1 88 ? 1.027 -6.433 13.629 1.00 89.31 88 ASP A C 1
ATOM 687 O O . ASP A 1 88 ? 0.171 -6.715 14.465 1.00 89.31 88 ASP A O 1
ATOM 691 N N . TYR A 1 89 ? 0.748 -6.355 12.324 1.00 89.56 89 TYR A N 1
ATOM 692 C CA . TYR A 1 89 ? -0.574 -6.542 11.738 1.00 89.56 89 TYR A CA 1
ATOM 693 C C . TYR A 1 89 ? -0.596 -7.741 10.785 1.00 89.56 89 TYR A C 1
ATOM 695 O O . TYR A 1 89 ? 0.369 -8.021 10.072 1.00 89.56 89 TYR A O 1
ATOM 703 N N . GLU A 1 90 ? -1.736 -8.426 10.721 1.00 88.81 90 GLU A N 1
ATOM 704 C CA . GLU A 1 90 ? -2.024 -9.342 9.618 1.00 88.81 90 GLU A CA 1
ATOM 705 C C . GLU A 1 90 ? -2.432 -8.506 8.401 1.00 88.81 90 GLU A C 1
ATOM 707 O O . GLU A 1 90 ? -3.432 -7.785 8.445 1.00 88.81 90 GLU A O 1
ATOM 712 N N . TRP A 1 91 ? -1.622 -8.556 7.341 1.00 90.06 91 TRP A N 1
ATOM 713 C CA . TRP A 1 91 ? -1.804 -7.733 6.150 1.00 90.06 91 TRP A CA 1
ATOM 714 C C . TRP A 1 91 ? -1.917 -8.569 4.876 1.00 90.06 91 TRP A C 1
ATOM 716 O O . TRP A 1 91 ? -1.340 -9.651 4.755 1.00 90.06 91 TRP A O 1
ATOM 726 N N . GLU A 1 92 ? -2.652 -8.032 3.909 1.00 87.62 92 GLU A N 1
ATOM 727 C CA . GLU A 1 92 ? -2.934 -8.640 2.611 1.00 87.62 92 GLU A CA 1
ATOM 728 C C . GLU A 1 92 ? -2.738 -7.618 1.485 1.00 87.62 92 GLU A C 1
ATOM 730 O O . GLU A 1 92 ? -2.567 -6.420 1.726 1.00 87.62 92 GLU A O 1
ATOM 735 N N . THR A 1 93 ? -2.752 -8.082 0.235 1.00 84.62 93 THR A N 1
ATOM 736 C CA . THR A 1 93 ? -2.604 -7.220 -0.940 1.00 84.62 93 THR A CA 1
ATOM 737 C C . THR A 1 93 ? -3.632 -7.521 -2.014 1.00 84.62 93 THR A C 1
ATOM 739 O O . THR A 1 93 ? -4.011 -8.671 -2.235 1.00 84.62 93 THR A O 1
ATOM 742 N N . TYR A 1 94 ? -4.019 -6.478 -2.743 1.00 81.75 94 TYR A N 1
ATOM 743 C CA . TYR A 1 94 ? -4.758 -6.592 -3.994 1.00 81.75 94 TYR A CA 1
ATOM 744 C C . TYR A 1 94 ? -3.858 -6.197 -5.158 1.00 81.75 94 TYR A C 1
ATOM 746 O O . TYR A 1 94 ? -3.187 -5.163 -5.138 1.00 81.75 94 TYR A O 1
ATOM 754 N N . SER A 1 95 ? -3.869 -7.012 -6.208 1.00 76.56 95 SER A N 1
ATOM 755 C CA . SER A 1 95 ? -3.155 -6.746 -7.455 1.00 76.56 95 SER A CA 1
ATOM 756 C C . SER A 1 95 ? -4.046 -7.051 -8.652 1.00 76.56 95 SER A C 1
ATOM 758 O O . SER A 1 95 ? -4.928 -7.905 -8.579 1.00 76.56 95 SER A O 1
ATOM 760 N N . TYR A 1 96 ? -3.822 -6.351 -9.760 1.00 68.81 96 TYR A N 1
ATOM 761 C CA . TYR A 1 96 ? -4.613 -6.506 -10.977 1.00 68.81 96 TYR A CA 1
ATOM 762 C C . TYR A 1 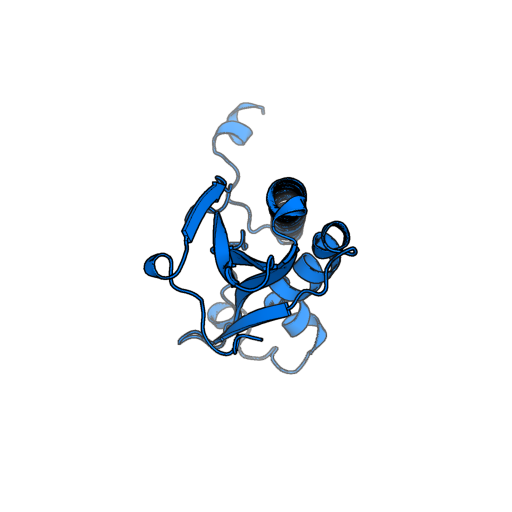96 ? -3.746 -6.465 -12.232 1.00 68.81 96 TYR A C 1
ATOM 764 O O . TYR A 1 96 ? -2.663 -5.879 -12.257 1.00 68.81 96 TYR A O 1
ATOM 772 N N . GLN A 1 97 ? -4.240 -7.092 -13.297 1.00 64.94 97 GLN A N 1
ATOM 773 C CA . GLN A 1 97 ? -3.596 -7.076 -14.604 1.00 64.94 97 GLN A CA 1
ATOM 774 C C . GLN A 1 97 ? -4.182 -5.947 -15.458 1.00 64.94 97 GLN A C 1
ATOM 776 O O . GLN A 1 97 ? -5.399 -5.783 -15.548 1.00 64.94 97 GLN A O 1
ATOM 781 N N . THR A 1 98 ? -3.318 -5.165 -16.102 1.00 60.31 98 THR A N 1
ATOM 782 C CA . THR A 1 98 ? -3.753 -4.119 -17.043 1.00 60.31 98 THR A CA 1
ATOM 783 C C . THR A 1 98 ? -3.979 -4.685 -18.452 1.00 60.31 98 THR A C 1
ATOM 785 O O . THR A 1 98 ? -3.758 -5.863 -18.718 1.00 60.31 98 THR A O 1
ATOM 788 N N . ALA A 1 99 ? -4.416 -3.846 -19.399 1.00 53.41 99 ALA A N 1
ATOM 789 C CA . ALA A 1 99 ? -4.576 -4.244 -20.805 1.00 53.41 99 ALA A CA 1
ATOM 790 C C . ALA A 1 99 ? -3.241 -4.578 -21.516 1.00 53.41 99 ALA A C 1
ATOM 792 O O . ALA A 1 99 ? -3.247 -5.172 -22.592 1.00 53.41 99 ALA A O 1
ATOM 793 N N . LYS A 1 100 ? -2.105 -4.196 -20.921 1.00 53.31 100 LYS A N 1
ATOM 794 C CA . LYS A 1 100 ? -0.757 -4.692 -21.242 1.00 53.31 100 LYS A CA 1
ATOM 795 C C . LYS A 1 100 ? -0.429 -5.816 -20.247 1.00 53.31 100 LYS A C 1
ATOM 797 O O . LYS A 1 100 ? -0.968 -5.760 -19.145 1.00 53.31 100 LYS A O 1
ATOM 802 N N . PRO A 1 101 ? 0.447 -6.796 -20.529 1.00 54.31 101 PRO A N 1
ATOM 803 C CA . PRO A 1 101 ? 0.778 -7.903 -19.608 1.00 54.31 101 PRO A CA 1
ATOM 804 C C . PRO A 1 101 ? 1.452 -7.478 -18.280 1.00 54.31 101 PRO A C 1
ATOM 806 O O . PRO A 1 101 ? 2.061 -8.291 -17.592 1.00 54.31 101 PRO A O 1
ATOM 809 N N . ASN A 1 102 ? 1.326 -6.211 -17.893 1.00 52.75 102 ASN A N 1
ATOM 810 C CA . ASN A 1 102 ? 1.773 -5.653 -16.636 1.00 52.75 102 ASN A CA 1
ATOM 811 C C . ASN A 1 102 ? 0.782 -5.999 -15.518 1.00 52.75 102 ASN A C 1
ATOM 813 O O . ASN A 1 102 ? -0.416 -5.703 -15.617 1.00 52.75 102 ASN A O 1
ATOM 817 N N . TYR A 1 103 ? 1.323 -6.568 -14.443 1.00 58.81 103 TYR A N 1
ATOM 818 C CA . TYR A 1 103 ? 0.664 -6.701 -13.149 1.00 58.81 103 TYR A CA 1
ATOM 819 C C . TYR A 1 103 ? 0.967 -5.471 -12.299 1.00 58.81 103 TYR A C 1
ATOM 821 O O . TYR A 1 103 ? 2.118 -5.045 -12.203 1.00 58.81 103 TYR A O 1
ATOM 829 N N . VAL A 1 104 ? -0.066 -4.908 -11.684 1.00 69.44 104 VAL A N 1
ATOM 830 C CA . VAL A 1 104 ? 0.021 -3.727 -10.827 1.00 69.44 104 VAL A CA 1
ATOM 831 C C . VAL A 1 104 ? -0.429 -4.119 -9.432 1.00 69.44 104 VAL A C 1
ATOM 833 O O . VAL A 1 104 ? -1.496 -4.708 -9.262 1.00 69.44 104 VAL A O 1
ATOM 836 N N . LEU A 1 105 ? 0.379 -3.785 -8.429 1.00 74.75 105 LEU A N 1
ATOM 837 C CA . LEU A 1 105 ? -0.079 -3.811 -7.049 1.00 74.75 105 LEU A CA 1
A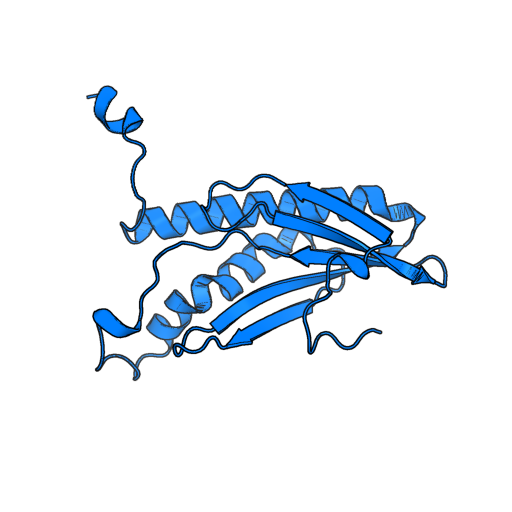TOM 838 C C . LEU A 1 105 ? -1.011 -2.619 -6.840 1.00 74.75 105 LEU A C 1
ATOM 840 O O . LEU A 1 105 ? -0.589 -1.473 -6.984 1.00 74.75 105 LEU A O 1
ATOM 844 N N . GLY A 1 106 ? -2.275 -2.904 -6.550 1.00 77.12 106 GLY A N 1
ATOM 845 C CA . GLY A 1 106 ? -3.284 -1.882 -6.328 1.00 77.12 106 GLY A CA 1
ATOM 846 C C . GLY A 1 106 ? -3.229 -1.354 -4.904 1.00 77.12 106 GLY A C 1
ATOM 847 O O . GLY A 1 106 ? -3.046 -0.155 -4.703 1.00 77.12 106 GLY A O 1
AT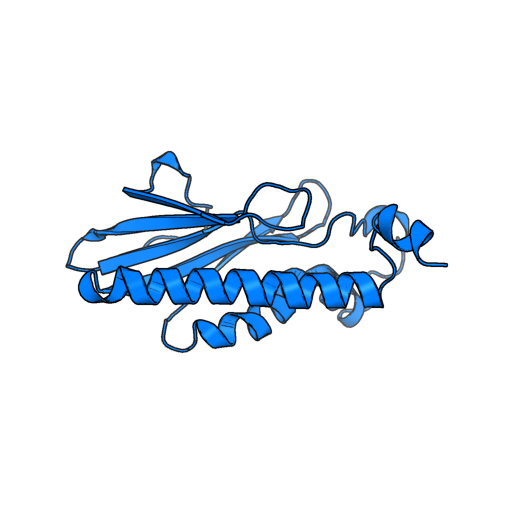OM 848 N N . GLU A 1 107 ? -3.389 -2.253 -3.931 1.00 86.50 107 GLU A N 1
ATOM 849 C CA . GLU A 1 107 ? -3.671 -1.879 -2.544 1.00 86.50 107 GLU A CA 1
ATOM 850 C C . GLU A 1 107 ? -3.005 -2.838 -1.543 1.00 86.50 107 GLU A C 1
ATOM 852 O O . GLU A 1 107 ? -2.749 -4.008 -1.851 1.00 86.50 107 GLU A O 1
ATOM 857 N N . VAL A 1 108 ? -2.726 -2.326 -0.342 1.00 89.12 108 VAL A N 1
ATOM 858 C CA . VAL A 1 108 ? -2.322 -3.101 0.844 1.00 89.12 108 VAL A CA 1
ATOM 859 C C . VAL A 1 108 ? -3.359 -2.890 1.937 1.00 89.12 108 VAL A C 1
ATOM 861 O O . VAL A 1 108 ? -3.739 -1.749 2.195 1.00 89.12 108 VAL A O 1
ATOM 864 N N . TYR A 1 109 ? -3.772 -3.961 2.605 1.00 91.12 109 TYR A N 1
ATOM 865 C CA . TYR A 1 109 ? -4.801 -3.918 3.641 1.00 91.12 109 TYR A CA 1
ATOM 866 C C . TYR A 1 109 ? -4.299 -4.524 4.931 1.00 91.12 109 TYR A C 1
ATOM 868 O O . TYR A 1 109 ? -3.548 -5.494 4.898 1.00 91.12 109 TYR A O 1
ATOM 876 N N . PHE A 1 110 ? -4.756 -3.999 6.059 1.00 93.88 110 PHE A N 1
ATOM 877 C CA . PHE A 1 110 ? -4.621 -4.656 7.354 1.00 93.88 110 PHE A CA 1
ATOM 878 C C . PHE A 1 110 ? -5.686 -4.151 8.322 1.00 93.88 110 PHE A C 1
ATOM 880 O O . PHE A 1 110 ? -6.256 -3.078 8.133 1.00 93.88 110 PHE A O 1
ATOM 887 N N . THR A 1 111 ? -5.955 -4.911 9.378 1.00 94.38 111 THR A N 1
ATOM 888 C CA . THR A 1 111 ? -6.956 -4.544 10.387 1.00 94.38 111 THR A CA 1
ATOM 889 C C . THR A 1 111 ? -6.314 -4.171 11.715 1.00 94.38 111 THR A C 1
ATOM 891 O O . THR A 1 111 ? -5.294 -4.739 12.099 1.00 94.38 111 THR A O 1
ATOM 894 N N . CYS A 1 112 ? -6.943 -3.255 12.447 1.00 94.38 112 CYS A N 1
ATOM 895 C CA . CYS A 1 112 ? -6.549 -2.863 13.800 1.00 94.38 112 CYS A CA 1
ATOM 896 C C . CYS A 1 112 ? -7.779 -2.591 14.676 1.00 94.38 112 CYS A C 1
ATOM 898 O O . CYS A 1 112 ? -8.894 -2.426 14.171 1.00 94.38 112 CYS A O 1
ATOM 900 N N . ALA A 1 113 ? -7.590 -2.521 15.995 1.00 95.00 113 ALA A N 1
ATOM 901 C CA . ALA A 1 113 ? -8.653 -2.074 16.889 1.00 95.00 113 ALA A CA 1
ATOM 902 C C . ALA A 1 113 ? -8.907 -0.561 16.733 1.00 95.00 113 ALA A C 1
ATOM 904 O O . ALA A 1 113 ? -7.980 0.213 16.487 1.00 95.00 113 ALA A O 1
ATOM 905 N N . LYS A 1 114 ? -10.140 -0.095 16.984 1.00 93.94 114 LYS A N 1
ATOM 906 C CA . LYS A 1 114 ? -10.496 1.343 16.982 1.00 93.94 114 LYS A CA 1
ATOM 907 C C . LYS A 1 114 ? -9.598 2.176 17.899 1.00 93.94 114 LYS A C 1
ATOM 909 O O . LYS A 1 114 ? -9.282 3.322 17.585 1.00 93.94 114 LYS A O 1
ATOM 914 N N . SER A 1 115 ? -9.151 1.596 19.012 1.00 95.44 115 SER A N 1
ATOM 915 C CA . SER A 1 115 ? -8.214 2.230 19.945 1.00 95.44 115 SER A CA 1
ATOM 916 C C . SER A 1 115 ? -6.806 2.439 19.375 1.00 95.44 115 SER A C 1
ATOM 918 O O . SER A 1 115 ? -6.079 3.290 19.879 1.00 95.44 115 SER A O 1
ATOM 920 N N . GLU A 1 116 ? -6.425 1.694 18.337 1.00 95.50 116 GLU A N 1
ATOM 921 C CA . GLU A 1 116 ? -5.074 1.652 17.757 1.00 95.50 116 GLU A CA 1
ATOM 922 C C . GLU A 1 116 ? -4.987 2.380 16.406 1.00 95.50 116 GLU A C 1
ATOM 924 O O . GLU A 1 116 ? -3.909 2.485 15.825 1.00 95.50 116 GLU A O 1
ATOM 929 N N . VAL A 1 117 ? -6.095 2.947 15.912 1.00 95.06 117 VAL A N 1
ATOM 930 C CA . VAL A 1 117 ? -6.190 3.575 14.577 1.00 95.06 117 VAL A CA 1
ATOM 931 C C . VAL A 1 117 ? -5.086 4.600 14.322 1.00 95.06 117 VAL A C 1
ATOM 933 O O . VAL A 1 117 ? -4.518 4.646 13.236 1.00 95.06 117 VAL A O 1
ATOM 936 N N . ASN A 1 118 ? -4.730 5.415 15.316 1.00 95.12 118 ASN A N 1
ATOM 937 C CA . ASN A 1 118 ? -3.665 6.407 15.148 1.00 95.12 118 ASN A CA 1
ATOM 938 C C . ASN A 1 118 ? -2.287 5.761 14.929 1.00 95.12 118 ASN A C 1
ATOM 940 O O . ASN A 1 118 ? -1.483 6.271 14.146 1.00 95.12 118 ASN A O 1
ATOM 944 N N . GLU A 1 119 ? -2.009 4.653 15.615 1.00 96.25 119 GLU A N 1
ATOM 945 C CA . GLU A 1 119 ? -0.763 3.895 15.479 1.00 96.25 119 GLU A CA 1
ATOM 946 C C . GLU A 1 119 ? -0.727 3.172 14.131 1.00 96.25 119 GLU A C 1
ATOM 948 O O . GLU A 1 119 ? 0.274 3.252 13.419 1.00 96.25 119 GLU A O 1
ATOM 953 N N . ALA A 1 120 ? -1.859 2.596 13.727 1.00 95.25 120 ALA A N 1
ATOM 954 C CA . ALA A 1 120 ? -2.050 1.956 12.434 1.00 95.25 120 ALA A CA 1
ATOM 955 C C . ALA A 1 120 ? -1.865 2.939 11.263 1.00 95.25 120 ALA A C 1
ATOM 957 O O . ALA A 1 120 ? -1.104 2.673 10.333 1.00 95.25 120 ALA A O 1
ATOM 958 N N . VAL A 1 121 ? -2.459 4.136 11.333 1.00 94.81 121 VAL A N 1
ATOM 959 C CA . VAL A 1 121 ? -2.251 5.201 10.334 1.00 94.81 121 VAL A CA 1
ATOM 960 C C . VAL A 1 121 ? -0.787 5.642 10.294 1.00 94.81 121 VAL A C 1
ATOM 962 O O . VAL A 1 121 ? -0.243 5.908 9.220 1.00 94.81 121 VAL A O 1
ATOM 965 N N . LEU A 1 122 ? -0.111 5.719 11.444 1.00 95.19 122 LEU A N 1
ATOM 966 C CA . LEU A 1 122 ? 1.316 6.036 11.485 1.00 95.19 122 LEU A CA 1
ATOM 967 C C . LEU A 1 122 ? 2.164 4.924 10.848 1.00 95.19 122 LEU A C 1
ATOM 969 O O . LEU A 1 122 ? 3.124 5.234 10.139 1.00 95.19 122 LEU A O 1
ATOM 973 N N . ALA A 1 123 ? 1.820 3.655 11.070 1.00 95.38 123 ALA A N 1
ATOM 974 C CA . ALA A 1 123 ? 2.468 2.512 10.434 1.00 95.38 123 ALA A CA 1
ATOM 975 C C . ALA A 1 123 ? 2.269 2.535 8.910 1.00 95.38 123 ALA A C 1
ATOM 977 O O . ALA A 1 123 ? 3.247 2.427 8.172 1.00 95.38 123 ALA A O 1
ATOM 978 N N . ALA A 1 124 ? 1.053 2.820 8.433 1.00 93.94 124 ALA A N 1
ATOM 979 C CA . ALA A 1 124 ? 0.750 2.992 7.011 1.00 93.94 124 ALA A CA 1
ATOM 980 C C . ALA A 1 124 ? 1.555 4.138 6.369 1.00 93.94 124 ALA A C 1
ATOM 982 O O . ALA A 1 124 ? 2.122 3.981 5.288 1.00 93.94 124 ALA A O 1
ATOM 983 N N . LYS A 1 125 ? 1.700 5.278 7.058 1.00 93.25 125 LYS A N 1
ATOM 984 C CA . LYS A 1 125 ? 2.561 6.381 6.592 1.00 93.25 125 LYS A CA 1
ATOM 985 C C . LYS A 1 125 ? 4.033 5.975 6.515 1.00 93.25 125 LYS A C 1
ATOM 987 O O . LYS A 1 125 ? 4.700 6.290 5.534 1.00 93.25 125 LYS A O 1
ATOM 992 N N . LYS A 1 126 ? 4.549 5.269 7.527 1.00 92.50 126 LYS A N 1
ATOM 993 C CA . LYS A 1 126 ? 5.928 4.746 7.515 1.00 92.50 126 LYS A CA 1
ATOM 994 C C . LYS A 1 126 ? 6.137 3.744 6.382 1.00 92.50 126 LYS A C 1
ATOM 996 O O . LYS A 1 126 ? 7.188 3.774 5.751 1.00 92.50 126 LYS A O 1
ATOM 1001 N N . PHE A 1 127 ? 5.143 2.899 6.119 1.00 91.69 127 PHE A N 1
ATOM 1002 C CA . PHE A 1 127 ? 5.163 1.947 5.015 1.00 91.69 127 PHE A CA 1
ATOM 1003 C C . PHE A 1 127 ? 5.293 2.679 3.679 1.00 91.69 127 PHE A C 1
ATOM 1005 O O . PHE A 1 127 ? 6.205 2.376 2.917 1.00 91.69 127 PHE A O 1
ATOM 1012 N N . LEU A 1 128 ? 4.461 3.698 3.438 1.00 89.25 128 LEU A N 1
ATOM 1013 C CA . LEU A 1 128 ? 4.519 4.509 2.219 1.00 89.25 128 LEU A CA 1
ATOM 1014 C C . LEU A 1 128 ? 5.878 5.193 2.025 1.00 89.25 128 LEU A C 1
ATOM 1016 O O . LEU A 1 128 ? 6.412 5.164 0.920 1.00 89.25 128 LEU A O 1
ATOM 1020 N N . ILE A 1 129 ? 6.466 5.746 3.092 1.00 88.31 129 ILE A N 1
ATOM 1021 C CA . ILE A 1 129 ? 7.803 6.361 3.039 1.00 88.31 129 ILE A CA 1
ATOM 1022 C C . ILE A 1 129 ? 8.865 5.322 2.658 1.00 88.31 129 ILE A C 1
ATOM 1024 O O . ILE A 1 129 ? 9.656 5.556 1.748 1.00 88.31 129 ILE A O 1
ATOM 1028 N N . GLN A 1 130 ? 8.876 4.152 3.307 1.00 88.94 130 GLN A N 1
ATOM 1029 C CA . GLN A 1 130 ? 9.845 3.099 2.980 1.00 88.94 130 GLN A CA 1
ATOM 1030 C C . GLN A 1 130 ? 9.651 2.551 1.568 1.00 88.94 130 GLN A C 1
ATOM 1032 O O . GLN A 1 130 ? 10.627 2.239 0.883 1.00 88.94 130 GLN A O 1
ATOM 1037 N N . LEU A 1 131 ? 8.397 2.426 1.138 1.00 86.00 131 LEU A N 1
ATOM 1038 C CA . LEU A 1 131 ? 8.053 1.988 -0.201 1.00 86.00 131 LEU A CA 1
ATOM 1039 C C . LEU A 1 131 ? 8.580 2.981 -1.239 1.00 86.00 131 LEU A C 1
ATOM 1041 O O . LEU A 1 131 ? 9.253 2.573 -2.181 1.00 86.00 131 LEU A O 1
ATOM 1045 N N . GLU A 1 132 ? 8.360 4.278 -1.026 1.00 84.19 132 GLU A N 1
ATOM 1046 C CA . GLU A 1 132 ? 8.889 5.341 -1.878 1.00 84.19 132 GLU A CA 1
ATOM 1047 C C . GLU A 1 132 ? 10.424 5.336 -1.930 1.00 84.19 132 GLU A C 1
ATOM 1049 O O . GLU A 1 132 ? 10.995 5.304 -3.020 1.00 84.19 132 GLU A O 1
ATOM 1054 N N . GLU A 1 133 ? 11.109 5.291 -0.784 1.00 85.19 133 GLU A N 1
ATOM 1055 C CA . GLU A 1 133 ? 12.577 5.265 -0.719 1.00 85.19 133 GLU A CA 1
ATOM 1056 C C . GLU A 1 133 ? 13.173 4.080 -1.488 1.00 85.19 133 GLU A C 1
ATOM 1058 O O . GLU A 1 133 ? 14.134 4.229 -2.255 1.00 85.19 133 GLU A O 1
ATOM 1063 N N . LYS A 1 134 ? 12.603 2.885 -1.303 1.00 81.12 134 LYS A N 1
ATOM 1064 C CA . LYS A 1 134 ? 13.064 1.672 -1.984 1.00 81.12 134 LYS A CA 1
ATOM 1065 C C . LYS A 1 134 ? 12.739 1.711 -3.478 1.00 81.12 134 LYS A C 1
ATOM 1067 O O . LYS A 1 134 ? 13.608 1.352 -4.275 1.00 81.12 134 LYS A O 1
ATOM 1072 N N . SER A 1 135 ? 11.553 2.188 -3.858 1.00 77.94 135 SER A N 1
ATOM 1073 C CA . SER A 1 135 ? 11.155 2.392 -5.257 1.00 77.94 135 SER A CA 1
ATOM 1074 C C . SER A 1 135 ? 12.084 3.381 -5.968 1.00 77.94 135 SER A C 1
ATOM 1076 O O . SER A 1 135 ? 12.531 3.106 -7.081 1.00 77.94 135 SER A O 1
ATOM 1078 N N . LEU A 1 136 ? 12.457 4.490 -5.319 1.00 77.88 136 LEU A N 1
ATOM 1079 C CA . LEU A 1 136 ? 13.412 5.468 -5.853 1.00 77.88 136 LEU A CA 1
ATOM 1080 C C . LEU A 1 136 ? 14.817 4.883 -5.999 1.00 77.88 136 LEU A C 1
ATOM 1082 O O . LEU A 1 136 ? 15.464 5.069 -7.030 1.00 77.88 136 LEU A O 1
ATOM 1086 N N . ARG A 1 137 ? 15.303 4.163 -4.982 1.00 77.19 137 ARG A N 1
ATOM 1087 C CA . ARG A 1 137 ? 16.600 3.474 -5.045 1.00 77.19 137 ARG A CA 1
ATOM 1088 C C . ARG A 1 137 ? 16.642 2.498 -6.216 1.00 77.19 137 ARG A C 1
ATOM 1090 O O . ARG A 1 137 ? 17.623 2.484 -6.953 1.00 77.19 137 ARG A O 1
ATOM 1097 N N . HIS A 1 138 ? 15.568 1.741 -6.404 1.00 74.56 138 HIS A N 1
ATOM 1098 C CA . HIS A 1 138 ? 15.444 0.822 -7.520 1.00 74.56 138 HIS A CA 1
ATOM 1099 C C . HIS A 1 138 ? 15.428 1.567 -8.864 1.00 74.56 138 HIS A C 1
ATOM 1101 O O . HIS A 1 138 ? 16.215 1.249 -9.743 1.00 74.56 138 HIS A O 1
ATOM 1107 N N . GLN A 1 139 ? 14.640 2.634 -9.029 1.00 71.81 139 GLN A N 1
ATOM 1108 C CA . GLN A 1 139 ? 14.691 3.432 -10.264 1.00 71.81 139 GLN A CA 1
ATOM 1109 C C . GLN A 1 139 ? 16.090 3.977 -10.587 1.00 71.81 139 GLN A C 1
ATOM 1111 O O . GLN A 1 139 ? 16.476 4.013 -11.756 1.00 71.81 139 GLN A O 1
ATOM 1116 N N . ARG A 1 140 ? 16.846 4.411 -9.568 1.00 71.62 140 ARG A N 1
ATOM 1117 C CA . ARG A 1 140 ? 18.224 4.900 -9.739 1.00 71.62 140 ARG A CA 1
ATOM 1118 C C . ARG A 1 140 ? 19.153 3.801 -10.243 1.00 71.62 140 ARG A C 1
ATOM 1120 O O . ARG A 1 140 ? 19.927 4.046 -11.159 1.00 71.62 140 ARG A O 1
ATOM 1127 N N . GLU A 1 141 ? 19.056 2.603 -9.673 1.00 65.88 141 GLU A N 1
ATOM 1128 C CA . GLU A 1 141 ? 19.863 1.444 -10.072 1.00 65.88 141 GLU A CA 1
ATOM 1129 C C . GLU A 1 141 ? 19.654 1.067 -11.546 1.00 65.88 141 GLU A C 1
ATOM 1131 O O . GLU A 1 141 ? 20.609 0.725 -12.240 1.00 65.88 141 GLU A O 1
ATOM 1136 N N . PHE A 1 142 ? 18.424 1.203 -12.047 1.00 62.44 142 PHE A N 1
ATOM 1137 C CA . PHE A 1 142 ? 18.065 0.846 -13.422 1.00 62.44 142 PHE A CA 1
ATOM 1138 C C . PHE A 1 142 ? 18.062 2.038 -14.397 1.00 62.44 142 PHE A C 1
ATOM 1140 O O . PHE A 1 142 ? 17.676 1.884 -15.556 1.00 62.44 142 PHE A O 1
ATOM 1147 N N . GLY A 1 143 ? 18.528 3.218 -13.966 1.00 54.00 143 GLY A N 1
ATOM 1148 C CA . GLY A 1 143 ? 18.746 4.381 -14.835 1.00 54.00 143 GLY A CA 1
ATOM 1149 C C . GLY A 1 143 ? 17.473 4.990 -15.433 1.00 54.00 143 GLY A C 1
ATOM 1150 O O . GLY A 1 143 ? 17.536 5.634 -16.478 1.00 54.00 143 GLY A O 1
ATOM 1151 N N . THR A 1 144 ? 16.313 4.786 -14.802 1.00 53.12 144 THR A N 1
ATOM 1152 C CA . THR A 1 144 ? 15.011 5.270 -15.301 1.00 53.12 144 THR A CA 1
ATOM 1153 C C . THR A 1 144 ? 14.538 6.554 -14.619 1.00 53.12 144 THR A C 1
ATOM 1155 O O . THR A 1 144 ? 13.429 7.021 -14.876 1.00 53.12 144 THR A O 1
ATOM 1158 N N . VAL A 1 145 ? 15.341 7.129 -13.722 1.00 48.41 145 VAL A N 1
ATOM 1159 C CA . VAL A 1 145 ? 15.013 8.403 -13.077 1.00 48.41 145 VAL A CA 1
ATOM 1160 C C . VAL A 1 145 ? 15.147 9.513 -14.114 1.00 48.41 145 VAL A C 1
ATOM 1162 O O . VAL A 1 145 ? 16.237 9.770 -14.618 1.00 48.41 145 VAL A O 1
ATOM 1165 N N . ARG A 1 146 ? 14.048 10.215 -14.412 1.00 45.66 146 ARG A N 1
ATOM 1166 C CA . ARG A 1 146 ? 14.163 11.587 -14.918 1.00 45.66 146 ARG A CA 1
ATOM 1167 C C . ARG A 1 146 ? 14.783 12.402 -13.795 1.00 45.66 146 ARG A C 1
ATOM 1169 O O . ARG A 1 146 ? 14.103 12.706 -12.817 1.00 45.66 146 ARG A O 1
ATOM 1176 N N . GLU A 1 147 ? 16.074 12.690 -13.902 1.00 45.59 147 GLU A N 1
ATOM 1177 C CA . GLU A 1 147 ? 16.711 13.616 -12.979 1.00 45.59 147 GLU A CA 1
ATOM 1178 C C . GLU A 1 147 ? 15.971 14.955 -13.034 1.00 45.59 147 GLU A C 1
ATOM 1180 O O . GLU A 1 147 ? 15.514 15.404 -14.090 1.00 45.59 147 GLU A O 1
ATOM 1185 N N . SER A 1 148 ? 15.778 15.563 -11.866 1.00 38.38 148 SER A N 1
ATOM 1186 C CA . SER A 1 148 ? 15.266 16.925 -11.808 1.00 38.38 148 SER A CA 1
ATOM 1187 C C . SER A 1 148 ? 16.233 17.826 -12.585 1.00 38.38 148 SER A C 1
ATOM 1189 O O . SER A 1 148 ? 17.434 17.731 -12.332 1.00 38.38 148 SER A O 1
ATOM 1191 N N . PRO A 1 149 ? 15.760 18.752 -13.442 1.00 45.47 149 PRO A N 1
ATOM 1192 C CA . PRO A 1 149 ? 16.627 19.733 -14.106 1.00 45.47 149 PRO A CA 1
ATOM 1193 C C . PRO A 1 149 ? 17.457 20.577 -13.123 1.00 45.47 149 PRO A C 1
ATOM 1195 O O . PRO A 1 149 ? 18.399 21.250 -13.520 1.00 45.47 149 PRO A O 1
ATOM 1198 N N . LEU A 1 150 ? 17.095 20.571 -11.834 1.00 45.78 150 LEU A N 1
ATOM 1199 C CA . LEU A 1 150 ? 17.844 21.228 -10.764 1.00 45.78 150 LEU A CA 1
ATOM 1200 C C . LEU A 1 150 ? 19.186 20.550 -10.452 1.00 45.78 150 LEU A C 1
ATOM 1202 O O . LEU A 1 150 ? 20.093 21.243 -10.010 1.00 45.78 150 LEU A O 1
ATOM 1206 N N . ASN A 1 151 ? 19.335 19.247 -10.703 1.00 43.97 151 ASN A N 1
ATOM 1207 C CA . ASN A 1 151 ? 20.610 18.553 -10.495 1.00 43.97 151 ASN A CA 1
ATOM 1208 C C . ASN A 1 151 ? 21.646 18.890 -11.583 1.00 43.97 151 ASN A C 1
ATOM 1210 O O . ASN A 1 151 ? 22.835 18.743 -11.343 1.00 43.97 151 ASN A O 1
ATOM 1214 N N . GLU A 1 152 ? 21.220 19.400 -12.746 1.00 42.78 152 GLU A N 1
ATOM 1215 C CA . GLU A 1 152 ? 22.123 19.886 -13.805 1.00 42.78 152 GLU A CA 1
ATOM 1216 C C . GLU A 1 152 ? 22.702 21.285 -13.508 1.00 42.78 152 GLU A C 1
ATOM 1218 O O . GLU A 1 152 ? 23.536 21.780 -14.259 1.00 42.78 152 GLU A O 1
ATOM 1223 N N . LEU A 1 153 ? 22.246 21.953 -12.440 1.00 46.53 153 LEU A N 1
ATOM 1224 C CA . LEU A 1 153 ? 22.712 23.290 -12.045 1.00 46.53 153 LEU A CA 1
ATOM 1225 C C . LEU A 1 153 ? 23.802 23.262 -10.961 1.00 46.53 153 LEU A C 1
ATOM 1227 O O . LEU A 1 153 ? 24.286 24.329 -10.580 1.00 46.53 153 LEU A O 1
ATOM 1231 N N . GLU A 1 154 ? 24.159 22.081 -10.449 1.00 47.97 154 GLU A N 1
ATOM 1232 C CA . GLU A 1 154 ? 25.202 21.912 -9.426 1.00 47.97 154 GLU A CA 1
ATOM 1233 C C . GLU A 1 154 ? 26.568 21.453 -9.984 1.00 47.97 154 GLU A C 1
ATOM 1235 O O . GLU A 1 154 ? 27.496 21.292 -9.191 1.00 47.97 154 GLU A O 1
ATOM 1240 N N . ASP A 1 155 ? 26.723 21.340 -11.313 1.00 40.50 155 ASP A N 1
ATOM 1241 C CA . ASP A 1 155 ? 28.012 21.119 -12.009 1.00 40.50 155 ASP A CA 1
ATOM 1242 C C . ASP A 1 155 ? 28.521 22.370 -12.760 1.00 40.50 155 ASP A C 1
ATOM 1244 O O . ASP A 1 155 ? 27.743 22.998 -13.520 1.00 40.50 155 ASP A O 1
#

pLDDT: mean 72.72, std 18.36, range [37.72, 96.25]